Protein AF-A0A2E1VIR8-F1 (afdb_monomer)

Mean predicted aligned error: 11.69 Å

Sequence (172 aa):
MKKIILILIAVLALIGSAGGVYFYVSSNSVDPERSLGSSYWGDACGLSPTGFVVCTNEFGVRFDSCSTGLGRYRLKVSVTEPRYQPVSLEMWTESPTTYKRLESGEIYSEGADACYHEGYRFGSQDITINRGSSCGQMGGLKDKFTLMFYFSEGAGLPSPCRFSNEKPPEPD

Radius of gyration: 21.09 Å; Cα contacts (8 Å, |Δi|>4): 318; chains: 1; bounding box: 62×37×68 Å

Foldseek 3Di:
DDDDDDDDDPDPDDDDDDDDDPPPPQDLDDDPCQEFDQNVQDDQWDADPQAKIWGAAPQRDIDSWFDLPQWIKIWGADPVGSQDDDTKMWTFGVVVTDIDMQRHWHKDWDDGRHQIGIWTARPVFRKTKGAGAGVPDDDPPVCNGFFRIWIDTHPDHTGTTGDDNDHDDDDD

Solvent-accessible surface area (backbone atoms only — not comparable to full-atom values): 10264 Å² total; per-residue (Å²): 137,87,86,80,83,85,77,87,77,87,77,82,81,79,88,77,82,89,77,86,81,80,78,78,78,79,67,72,53,68,49,61,51,16,33,74,52,94,52,28,52,42,94,53,30,44,68,44,98,86,10,35,44,34,35,41,29,98,82,70,51,77,35,59,50,26,34,60,86,71,32,39,40,31,48,32,36,23,74,90,44,63,84,40,80,56,24,33,41,40,40,34,36,73,82,73,72,45,77,49,74,44,81,59,43,44,80,47,73,47,74,59,43,88,31,32,24,31,34,39,33,27,74,95,67,42,30,38,37,30,62,42,56,59,83,85,53,77,74,53,84,68,44,80,76,29,45,68,33,32,41,24,56,61,94,49,76,70,38,66,18,30,45,78,80,71,78,75,81,78,85,130

Secondary structure (DSSP, 8-state):
-----------------SS---------PPPTTTSSSTTTT-TTEEE-TTSBEEEE-TT--EES-EE-SSEEEEEE--SS-TTSS--EEEEEEETTEEEEEE---EEEEE--GGG-EEEEEEGGGTEEEESSPPTT----TTHHHHEEEEEEETTPPPEEEE---PPPPPP-

pLDDT: mean 77.03, std 19.23, range [31.09, 96.69]

Structure (mmCIF, N/CA/C/O backbone):
data_AF-A0A2E1VIR8-F1
#
_entry.id   AF-A0A2E1VIR8-F1
#
loop_
_atom_site.group_PDB
_atom_site.id
_atom_site.type_symbol
_atom_site.label_atom_id
_atom_site.label_alt_id
_atom_site.label_comp_id
_atom_site.label_asym_id
_atom_site.label_entity_id
_atom_site.label_seq_id
_atom_site.pdbx_PDB_ins_code
_atom_site.Cartn_x
_atom_site.Cartn_y
_atom_site.Cartn_z
_atom_site.occupancy
_atom_site.B_iso_or_equiv
_atom_site.auth_seq_id
_atom_site.auth_comp_id
_atom_site.auth_asym_id
_atom_site.auth_atom_id
_atom_site.pdbx_PDB_model_num
ATOM 1 N N . MET A 1 1 ? 28.494 -16.086 -42.672 1.00 36.66 1 MET A N 1
ATOM 2 C CA . MET A 1 1 ? 29.799 -15.725 -42.071 1.00 36.66 1 MET A CA 1
ATOM 3 C C . MET A 1 1 ? 29.536 -14.933 -40.794 1.00 36.66 1 MET A C 1
ATOM 5 O O . MET A 1 1 ? 28.979 -13.847 -40.872 1.00 36.66 1 MET A O 1
ATOM 9 N N . LYS A 1 2 ? 29.804 -15.541 -39.629 1.00 31.09 2 LYS A N 1
ATOM 10 C CA . LYS A 1 2 ? 29.540 -15.008 -38.278 1.00 31.09 2 LYS A CA 1
ATOM 11 C C . LYS A 1 2 ? 30.598 -13.956 -37.908 1.00 31.09 2 LYS A C 1
ATOM 13 O O . LYS A 1 2 ? 31.782 -14.240 -38.053 1.00 31.09 2 LYS A O 1
ATOM 18 N N . LYS A 1 3 ? 30.191 -12.783 -37.409 1.00 32.78 3 LYS A N 1
ATOM 19 C CA . LYS A 1 3 ? 31.096 -11.809 -36.775 1.00 32.78 3 LYS A CA 1
ATOM 20 C C . LYS A 1 3 ? 31.082 -12.055 -35.265 1.00 32.78 3 LYS A C 1
ATOM 22 O O . LYS A 1 3 ? 30.067 -11.828 -34.618 1.00 32.78 3 LYS A O 1
ATOM 27 N N . ILE A 1 4 ? 32.184 -12.581 -34.740 1.00 39.53 4 ILE A N 1
ATOM 28 C CA . ILE A 1 4 ? 32.419 -12.770 -33.306 1.00 39.53 4 ILE A CA 1
ATOM 29 C C . ILE A 1 4 ? 33.047 -11.473 -32.792 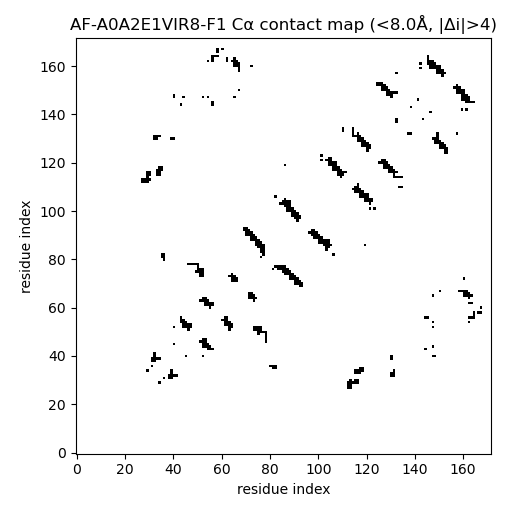1.00 39.53 4 ILE A C 1
ATOM 31 O O . ILE A 1 4 ? 34.120 -11.089 -33.252 1.00 39.53 4 ILE A O 1
ATOM 35 N N . ILE A 1 5 ? 32.358 -10.778 -31.887 1.00 45.41 5 ILE A N 1
ATOM 36 C CA . ILE A 1 5 ? 32.889 -9.605 -31.186 1.00 45.41 5 ILE A CA 1
ATOM 37 C C . ILE A 1 5 ? 33.683 -10.121 -29.980 1.00 45.41 5 ILE A C 1
ATOM 39 O O . ILE A 1 5 ? 33.123 -10.734 -29.075 1.00 45.41 5 ILE A O 1
ATOM 43 N N . LEU A 1 6 ? 34.998 -9.907 -30.013 1.00 39.66 6 LEU A N 1
ATOM 44 C CA . LEU A 1 6 ? 35.932 -10.159 -28.916 1.00 39.66 6 LEU A CA 1
ATOM 45 C C . LEU A 1 6 ? 35.784 -9.046 -27.870 1.00 39.66 6 LEU A C 1
ATOM 47 O O . LEU A 1 6 ? 36.180 -7.911 -28.125 1.00 39.66 6 LEU A O 1
ATOM 51 N N . ILE A 1 7 ? 35.235 -9.366 -26.698 1.00 42.94 7 ILE A N 1
ATOM 52 C CA . ILE A 1 7 ? 35.314 -8.498 -25.518 1.00 42.94 7 ILE A CA 1
ATOM 53 C C . ILE A 1 7 ? 36.531 -8.953 -24.709 1.00 42.94 7 ILE A C 1
ATOM 55 O O . ILE A 1 7 ? 36.567 -10.075 -24.203 1.00 42.94 7 ILE A O 1
ATOM 59 N N . LEU A 1 8 ? 37.548 -8.090 -24.643 1.00 36.59 8 LEU A N 1
ATOM 60 C CA . LEU A 1 8 ? 38.737 -8.266 -23.812 1.00 36.59 8 LEU A CA 1
ATOM 61 C C . LEU A 1 8 ? 38.324 -8.335 -22.334 1.00 36.59 8 LEU A C 1
ATOM 63 O O . LEU A 1 8 ? 37.884 -7.340 -21.763 1.00 36.59 8 LEU A O 1
ATOM 67 N N . ILE A 1 9 ? 38.511 -9.495 -21.709 1.00 44.97 9 ILE A N 1
ATOM 68 C CA . ILE A 1 9 ? 38.466 -9.646 -20.254 1.00 44.97 9 ILE A CA 1
ATOM 69 C C . ILE A 1 9 ? 39.908 -9.508 -19.762 1.00 44.97 9 ILE A C 1
ATOM 71 O O . ILE A 1 9 ? 40.736 -10.391 -19.986 1.00 44.97 9 ILE A O 1
ATOM 75 N N . ALA A 1 10 ? 40.225 -8.379 -19.130 1.00 38.84 10 ALA A N 1
ATOM 76 C CA . ALA A 1 10 ? 41.507 -8.178 -18.469 1.00 38.84 10 ALA A CA 1
ATOM 77 C C . ALA A 1 10 ? 41.549 -9.022 -17.184 1.00 38.84 10 ALA A C 1
ATOM 79 O O . ALA A 1 10 ? 41.036 -8.626 -16.141 1.00 38.84 10 ALA A O 1
ATOM 80 N N . VAL A 1 11 ? 42.137 -10.216 -17.277 1.00 39.00 11 VAL A N 1
ATOM 81 C CA . VAL A 1 11 ? 42.423 -11.086 -16.132 1.00 39.00 11 VAL A CA 1
ATOM 82 C C . VAL A 1 11 ? 43.719 -10.608 -15.480 1.00 39.00 11 VAL A C 1
ATOM 84 O O . VAL A 1 11 ? 44.814 -10.938 -15.930 1.00 39.00 11 VAL A O 1
ATOM 87 N N . LEU A 1 12 ? 43.603 -9.832 -14.404 1.00 35.38 12 LEU A N 1
ATOM 88 C CA . LEU A 1 12 ? 44.699 -9.614 -13.460 1.00 35.38 12 LEU A CA 1
ATOM 89 C C . LEU A 1 12 ? 44.692 -10.770 -12.452 1.00 35.38 12 LEU A C 1
ATOM 91 O O . LEU A 1 12 ? 44.096 -10.692 -11.382 1.00 35.38 12 LEU A O 1
ATOM 95 N N . ALA A 1 13 ? 45.335 -11.875 -12.831 1.00 40.12 13 ALA A N 1
ATOM 96 C CA . ALA A 1 13 ? 45.679 -12.951 -11.912 1.00 40.12 13 ALA A CA 1
ATOM 97 C C . ALA A 1 13 ? 46.974 -12.570 -11.181 1.00 40.12 13 ALA A C 1
ATOM 99 O O . ALA A 1 13 ? 48.073 -12.824 -11.672 1.00 40.12 13 ALA A O 1
ATOM 100 N N . LEU A 1 14 ? 46.846 -11.948 -10.009 1.00 36.06 14 LEU A N 1
ATOM 101 C CA . LEU A 1 14 ? 47.938 -11.904 -9.040 1.00 36.06 14 LEU A CA 1
ATOM 102 C C . LEU A 1 14 ? 47.811 -13.121 -8.126 1.00 36.06 14 LEU A C 1
ATOM 104 O O . LEU A 1 14 ? 46.889 -13.260 -7.328 1.00 36.06 14 LEU A O 1
ATOM 108 N N . ILE A 1 15 ? 48.745 -14.037 -8.345 1.00 46.34 15 ILE A N 1
ATOM 109 C CA . ILE A 1 15 ? 48.945 -15.294 -7.638 1.00 46.34 15 ILE A CA 1
ATOM 110 C C . ILE A 1 15 ? 49.513 -14.954 -6.256 1.00 46.34 15 ILE A C 1
ATOM 112 O O . ILE A 1 15 ? 50.604 -14.394 -6.170 1.00 46.34 15 ILE A O 1
ATOM 116 N N . GLY A 1 16 ? 48.801 -15.298 -5.181 1.00 33.53 16 GLY A N 1
ATOM 117 C CA . GLY A 1 16 ? 49.346 -15.174 -3.828 1.00 33.53 16 GLY A CA 1
ATOM 118 C C . GLY A 1 16 ? 48.318 -15.297 -2.706 1.00 33.53 16 GLY A C 1
ATOM 119 O O . GLY A 1 16 ? 47.660 -14.326 -2.368 1.00 33.53 16 GLY A O 1
ATOM 120 N N . SER A 1 17 ? 48.270 -16.488 -2.101 1.00 34.19 17 SER A N 1
ATOM 121 C CA . SER A 1 17 ? 47.859 -16.790 -0.715 1.00 34.19 17 SER A CA 1
ATOM 122 C C . SER A 1 17 ? 46.447 -16.418 -0.218 1.00 34.19 17 SER A C 1
ATOM 124 O O . SER A 1 17 ? 46.120 -15.258 -0.036 1.00 34.19 17 SER A O 1
ATOM 126 N N . ALA A 1 18 ? 45.702 -17.471 0.149 1.00 45.22 18 ALA A N 1
ATOM 127 C CA . ALA A 1 18 ? 44.737 -17.566 1.253 1.00 45.22 18 ALA A CA 1
ATOM 128 C C . ALA A 1 18 ? 43.664 -16.463 1.408 1.00 45.22 18 ALA A C 1
ATOM 130 O O . ALA A 1 18 ? 43.919 -15.380 1.917 1.00 45.22 18 ALA A O 1
ATOM 131 N N . GLY A 1 19 ? 42.412 -16.833 1.123 1.00 35.22 19 GLY A N 1
ATOM 132 C CA . GLY A 1 19 ? 41.223 -16.054 1.479 1.00 35.22 19 GLY A CA 1
ATOM 133 C C . GLY A 1 19 ? 40.350 -15.793 0.260 1.00 35.22 19 GLY A C 1
ATOM 134 O O . GLY A 1 19 ? 40.779 -15.147 -0.688 1.00 35.22 19 GLY A O 1
ATOM 135 N N . GLY A 1 20 ? 39.139 -16.352 0.262 1.00 35.78 20 GLY A N 1
ATOM 136 C CA . GLY A 1 20 ? 38.195 -16.255 -0.848 1.00 35.78 20 GLY A CA 1
ATOM 137 C C . GLY A 1 20 ? 37.966 -14.811 -1.290 1.00 35.78 20 GLY A C 1
ATOM 138 O O . GLY A 1 20 ? 37.614 -13.948 -0.488 1.00 35.78 20 GLY A O 1
ATOM 139 N N . VAL A 1 21 ? 38.148 -14.562 -2.584 1.00 35.44 21 VAL A N 1
ATOM 140 C CA . VAL A 1 21 ? 37.771 -13.293 -3.199 1.00 35.44 21 VAL A CA 1
ATOM 141 C C . VAL A 1 21 ? 36.256 -13.317 -3.387 1.00 35.44 21 VAL A C 1
ATOM 143 O O . VAL A 1 21 ? 35.741 -13.948 -4.309 1.00 35.44 21 VAL A O 1
ATOM 146 N N . TYR A 1 22 ? 35.529 -12.660 -2.485 1.00 38.34 22 TYR A N 1
ATOM 147 C CA . TYR A 1 22 ? 34.111 -12.377 -2.678 1.00 38.34 22 TYR A CA 1
ATOM 148 C C . TYR A 1 22 ? 33.985 -11.240 -3.690 1.00 38.34 22 TYR A C 1
ATOM 150 O O . TYR A 1 22 ? 34.030 -10.062 -3.341 1.00 38.34 22 TYR A O 1
ATOM 158 N N . PHE A 1 23 ? 33.842 -11.590 -4.965 1.00 34.84 23 PHE A N 1
ATOM 159 C CA . PHE A 1 23 ? 33.392 -10.638 -5.970 1.00 34.84 23 PHE A CA 1
ATOM 160 C C . PHE A 1 23 ? 31.905 -10.357 -5.734 1.00 34.84 23 PHE A C 1
ATOM 162 O O . PHE A 1 23 ? 31.042 -11.093 -6.208 1.00 34.84 23 PHE A O 1
ATOM 169 N N . TYR A 1 24 ? 31.593 -9.286 -5.004 1.00 38.38 24 TYR A N 1
ATOM 170 C CA . TYR A 1 24 ? 30.273 -8.667 -5.092 1.00 38.38 24 TYR A CA 1
ATOM 171 C C . TYR A 1 24 ? 30.198 -7.931 -6.428 1.00 38.38 24 TYR A C 1
ATOM 173 O O . TYR A 1 24 ? 30.555 -6.760 -6.543 1.00 3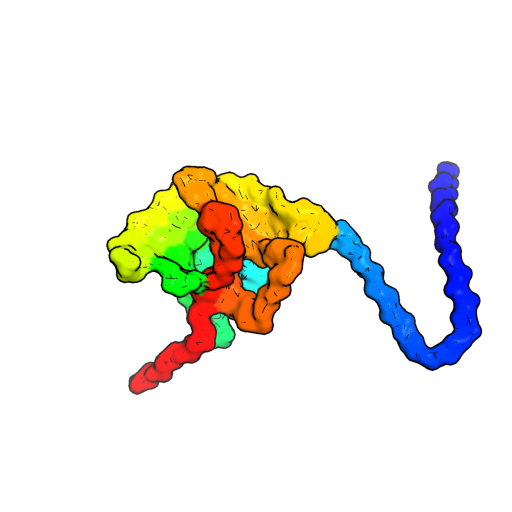8.38 24 TYR A O 1
ATOM 181 N N . VAL A 1 25 ? 29.755 -8.635 -7.468 1.00 41.81 25 VAL A N 1
ATOM 182 C CA . VAL A 1 25 ? 29.267 -7.979 -8.679 1.00 41.81 25 VAL A CA 1
ATOM 183 C C . VAL A 1 25 ? 27.914 -7.379 -8.304 1.00 41.81 25 VAL A C 1
ATOM 185 O O . VAL A 1 25 ? 26.890 -8.053 -8.371 1.00 41.81 25 VAL A O 1
ATOM 188 N N . SER A 1 26 ? 27.916 -6.130 -7.832 1.00 45.00 26 SER A N 1
ATOM 189 C CA . SER A 1 26 ? 26.690 -5.340 -7.720 1.00 45.00 26 SER A CA 1
ATOM 190 C C . SER A 1 26 ? 26.182 -5.106 -9.137 1.00 45.00 26 SER A C 1
ATOM 192 O O . SER A 1 26 ? 26.613 -4.186 -9.827 1.00 45.00 26 SER A O 1
ATOM 194 N N . SER A 1 27 ? 25.325 -6.005 -9.610 1.00 47.41 27 SER A N 1
ATOM 195 C CA . SER A 1 27 ? 24.513 -5.766 -10.792 1.00 47.41 27 SER A CA 1
ATOM 196 C C . SER A 1 27 ? 23.689 -4.509 -10.517 1.00 47.41 27 SER A C 1
ATOM 198 O O . SER A 1 27 ? 22.857 -4.522 -9.615 1.00 47.41 27 SER A O 1
ATOM 200 N N . ASN A 1 28 ? 23.904 -3.430 -11.279 1.00 57.16 28 ASN A N 1
ATOM 201 C CA . ASN A 1 28 ? 23.078 -2.209 -11.257 1.00 57.16 28 ASN A CA 1
ATOM 202 C C . ASN A 1 28 ? 21.657 -2.461 -11.811 1.00 57.16 28 ASN A C 1
ATOM 204 O O . ASN A 1 28 ? 21.049 -1.603 -12.446 1.00 57.16 28 ASN A O 1
ATOM 208 N N . SER A 1 29 ? 21.133 -3.671 -11.641 1.00 63.16 29 SER A N 1
ATOM 209 C CA . SER A 1 29 ? 19.778 -4.031 -12.015 1.00 63.16 29 SER A CA 1
ATOM 210 C C . SER A 1 29 ? 18.808 -3.503 -10.972 1.00 63.16 29 SER A C 1
ATOM 212 O O . SER A 1 29 ? 19.043 -3.642 -9.772 1.00 63.16 29 SER A O 1
ATOM 214 N N . VAL A 1 30 ? 17.695 -2.957 -11.451 1.00 70.06 30 VAL A N 1
ATOM 215 C CA . VAL A 1 30 ? 16.547 -2.619 -10.617 1.00 70.06 30 VAL A CA 1
ATOM 216 C C . VAL A 1 30 ? 16.099 -3.854 -9.833 1.00 70.06 30 VAL A C 1
ATOM 218 O O . VAL A 1 30 ? 15.915 -4.929 -10.405 1.00 70.06 30 VAL A O 1
ATOM 221 N N . ASP A 1 31 ? 15.927 -3.683 -8.526 1.00 73.44 31 ASP A N 1
ATOM 222 C CA . ASP A 1 31 ? 15.413 -4.713 -7.630 1.00 73.44 31 ASP A CA 1
ATOM 223 C C . ASP A 1 31 ? 13.926 -4.995 -7.956 1.00 73.44 31 ASP A C 1
ATOM 225 O O . ASP A 1 31 ? 13.094 -4.080 -7.867 1.00 73.44 31 ASP A O 1
ATOM 229 N N . PRO A 1 32 ? 13.561 -6.230 -8.356 1.00 73.06 32 PRO A N 1
ATOM 230 C CA . PRO A 1 32 ? 12.184 -6.574 -8.704 1.00 73.06 32 PRO A CA 1
ATOM 231 C C . PRO A 1 32 ? 11.221 -6.495 -7.512 1.00 73.06 32 PRO A C 1
ATOM 233 O O . PRO A 1 32 ? 10.014 -6.384 -7.723 1.00 73.06 32 PRO A O 1
ATOM 236 N N . GLU A 1 33 ? 11.707 -6.513 -6.270 1.00 77.50 33 GLU A N 1
ATOM 237 C CA . GLU A 1 33 ? 10.875 -6.299 -5.076 1.00 77.50 33 GLU A CA 1
ATOM 238 C C . GLU A 1 33 ? 10.486 -4.822 -4.901 1.00 77.50 33 GLU A C 1
ATOM 240 O O . GLU A 1 33 ? 9.543 -4.497 -4.183 1.00 77.50 33 GLU A O 1
ATOM 245 N N . ARG A 1 34 ? 11.178 -3.906 -5.590 1.00 78.44 34 ARG A N 1
ATOM 246 C CA . ARG A 1 34 ? 10.948 -2.453 -5.506 1.00 78.44 34 ARG A CA 1
ATOM 247 C C . ARG A 1 34 ? 10.150 -1.888 -6.669 1.00 78.44 34 ARG A C 1
ATOM 249 O O . ARG A 1 34 ? 9.768 -0.720 -6.627 1.00 78.44 34 ARG A O 1
ATOM 256 N N . SER A 1 35 ? 9.899 -2.695 -7.693 1.00 83.44 35 SER A N 1
ATOM 257 C CA . SER A 1 35 ? 9.124 -2.312 -8.874 1.00 83.44 35 SER A CA 1
ATOM 258 C C . SER A 1 35 ? 7.726 -2.908 -8.816 1.00 83.44 35 SER A C 1
ATOM 260 O O . SER A 1 35 ? 7.556 -4.053 -8.402 1.00 83.44 35 SER A O 1
ATOM 262 N N . LEU A 1 36 ? 6.719 -2.164 -9.271 1.00 84.31 36 LEU A N 1
ATOM 263 C CA . LEU A 1 36 ? 5.334 -2.628 -9.294 1.00 84.31 36 LEU A CA 1
ATOM 264 C C . LEU A 1 36 ? 5.207 -3.831 -10.239 1.00 84.31 36 LEU A C 1
ATOM 266 O O . LEU A 1 36 ? 5.348 -3.714 -11.461 1.00 84.31 36 LEU A O 1
ATOM 270 N N . GLY A 1 37 ? 4.953 -4.993 -9.645 1.00 77.75 37 GLY A N 1
ATOM 271 C CA . GLY A 1 37 ? 4.910 -6.304 -10.284 1.00 77.75 37 GLY A CA 1
ATOM 272 C C . GLY A 1 37 ? 4.423 -7.370 -9.301 1.00 77.75 37 GLY A C 1
ATOM 273 O O . GLY A 1 37 ? 4.020 -7.054 -8.182 1.00 77.75 37 GLY A O 1
ATOM 274 N N . SER A 1 38 ? 4.453 -8.640 -9.705 1.00 75.00 38 SER A N 1
ATOM 275 C CA . SER A 1 38 ? 3.965 -9.755 -8.877 1.00 75.00 38 SER A CA 1
ATOM 276 C C . SER A 1 38 ? 4.715 -9.904 -7.549 1.00 75.00 38 SER A C 1
ATOM 278 O O . SER A 1 38 ? 4.100 -10.245 -6.545 1.00 75.00 38 SER A O 1
ATOM 280 N N . SER A 1 39 ? 6.017 -9.612 -7.530 1.00 80.50 39 SER A N 1
ATOM 281 C CA . SER A 1 39 ? 6.893 -9.692 -6.354 1.00 80.50 39 SER A CA 1
ATOM 282 C C . SER A 1 39 ? 6.839 -8.467 -5.441 1.00 80.50 39 SER A C 1
ATOM 284 O O . SER A 1 39 ? 7.400 -8.506 -4.351 1.00 80.50 39 SER A O 1
ATOM 286 N N . TYR A 1 40 ? 6.178 -7.381 -5.855 1.00 85.38 40 TYR A N 1
ATOM 287 C CA . TYR A 1 40 ? 6.266 -6.085 -5.173 1.00 85.38 40 TYR A CA 1
ATOM 288 C C . TYR A 1 40 ? 5.826 -6.126 -3.708 1.00 85.38 40 TYR A C 1
ATOM 290 O O . TYR A 1 40 ? 6.359 -5.405 -2.874 1.00 85.38 40 TYR A O 1
ATOM 298 N N . TRP A 1 41 ? 4.830 -6.952 -3.388 1.00 86.06 41 TRP A N 1
ATOM 299 C CA . TRP A 1 41 ? 4.238 -6.993 -2.051 1.00 86.06 41 TRP A CA 1
ATOM 300 C C . TRP A 1 41 ? 5.051 -7.834 -1.053 1.00 86.06 41 TRP A C 1
ATOM 302 O O . TRP A 1 41 ? 4.877 -7.653 0.155 1.00 86.06 41 TRP A O 1
ATOM 312 N N . GLY A 1 42 ? 5.977 -8.667 -1.540 1.00 82.00 42 GLY A N 1
ATOM 313 C CA . GLY A 1 42 ? 6.739 -9.639 -0.753 1.00 82.00 42 GLY A CA 1
ATOM 314 C C . GLY A 1 42 ? 5.949 -10.913 -0.427 1.00 82.00 42 GLY A C 1
ATOM 315 O O . GLY A 1 42 ? 4.746 -10.985 -0.651 1.00 82.00 42 GLY A O 1
ATOM 316 N N . ASP A 1 43 ? 6.618 -11.919 0.138 1.00 82.38 43 ASP A N 1
ATOM 317 C CA . ASP A 1 43 ? 6.056 -13.272 0.311 1.00 82.38 43 ASP A CA 1
ATOM 318 C C . ASP A 1 43 ? 4.849 -13.347 1.258 1.00 82.38 43 ASP A C 1
ATOM 320 O O . ASP A 1 43 ? 3.960 -14.181 1.092 1.00 82.38 43 ASP A O 1
ATOM 324 N N . ALA A 1 44 ? 4.812 -12.475 2.268 1.00 87.25 44 ALA A N 1
ATOM 325 C CA . ALA A 1 44 ? 3.741 -12.452 3.261 1.00 87.25 44 ALA A CA 1
ATOM 326 C C . ALA A 1 44 ? 2.480 -11.730 2.765 1.00 87.25 44 ALA A C 1
ATOM 328 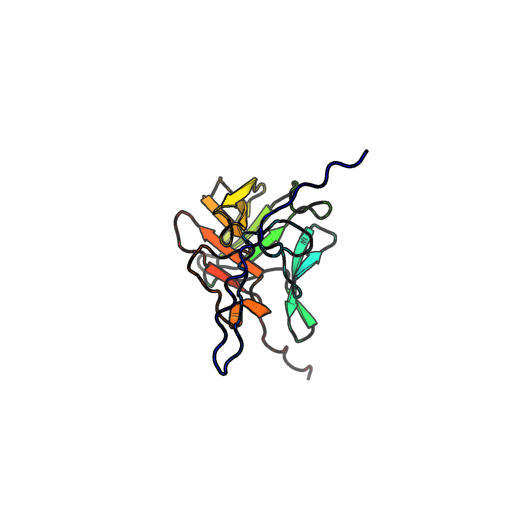O O . ALA A 1 44 ? 1.448 -11.791 3.436 1.00 87.25 44 ALA A O 1
ATOM 329 N N . CYS A 1 45 ? 2.550 -11.021 1.634 1.00 90.31 45 CYS A N 1
ATOM 330 C CA . CYS A 1 45 ? 1.489 -10.142 1.164 1.00 90.31 45 CYS A CA 1
ATOM 331 C C . CYS A 1 45 ? 1.130 -10.398 -0.302 1.00 90.31 45 CYS A C 1
ATOM 333 O O . CYS A 1 45 ? 1.934 -10.822 -1.120 1.00 90.31 45 CYS A O 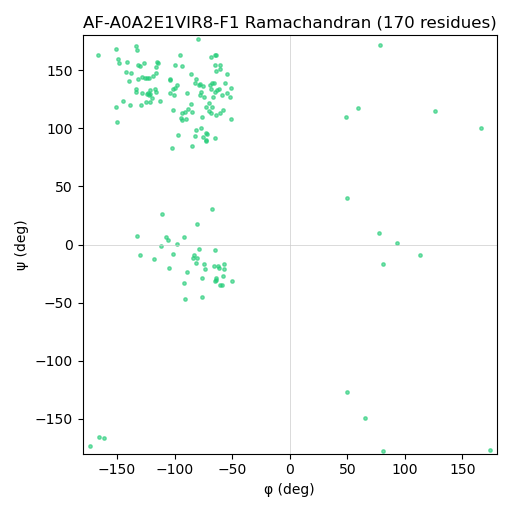1
ATOM 335 N N . GLY A 1 46 ? -0.105 -10.085 -0.664 1.00 90.62 46 GLY A N 1
ATOM 336 C CA . GLY A 1 46 ? -0.583 -10.186 -2.034 1.00 90.62 46 GLY A CA 1
ATOM 337 C C . GLY A 1 46 ? -1.837 -9.360 -2.253 1.00 90.62 46 GLY A C 1
ATOM 338 O O . GLY A 1 46 ? -2.213 -8.529 -1.424 1.00 90.62 46 GLY A O 1
ATOM 339 N N . LEU A 1 47 ? -2.503 -9.602 -3.379 1.00 91.00 47 LEU A N 1
ATOM 340 C CA . LEU A 1 47 ? -3.754 -8.936 -3.719 1.00 91.00 47 LEU A CA 1
ATOM 341 C C . LEU A 1 47 ? -4.935 -9.878 -3.513 1.00 91.00 47 LEU A C 1
ATOM 343 O O . LEU A 1 47 ? -4.961 -11.009 -3.996 1.00 91.00 47 LEU A O 1
ATOM 347 N N . SER A 1 48 ? -5.950 -9.390 -2.809 1.00 91.81 48 SER A N 1
ATOM 348 C CA . SER A 1 48 ? -7.268 -10.025 -2.800 1.00 91.81 48 SER A CA 1
ATOM 349 C C . SER A 1 48 ? -7.919 -9.975 -4.194 1.00 91.81 48 SER A C 1
ATOM 351 O O . SER A 1 48 ? -7.547 -9.125 -5.004 1.00 91.81 48 SER A O 1
ATOM 353 N N . PRO A 1 49 ? -8.958 -10.791 -4.472 1.00 90.06 49 PRO A N 1
ATOM 354 C CA . PRO A 1 49 ? -9.677 -10.751 -5.753 1.00 90.06 49 PRO A CA 1
ATOM 355 C C . PRO A 1 49 ? -10.270 -9.380 -6.109 1.00 90.06 49 PRO A C 1
ATOM 357 O O . PRO A 1 49 ? -10.553 -9.103 -7.269 1.00 90.06 49 PRO A O 1
ATOM 360 N N . THR A 1 50 ? -10.473 -8.519 -5.110 1.00 90.00 50 THR A N 1
ATOM 361 C CA . THR A 1 50 ? -10.993 -7.159 -5.277 1.00 90.00 50 THR A CA 1
ATOM 362 C C . THR A 1 50 ? -9.899 -6.091 -5.310 1.00 90.00 50 THR A C 1
ATOM 364 O O . THR A 1 50 ? -10.230 -4.918 -5.452 1.00 90.00 50 THR A O 1
ATOM 367 N N . GLY A 1 51 ? -8.619 -6.461 -5.197 1.00 90.38 51 GLY A N 1
ATOM 368 C CA . GLY A 1 51 ? -7.477 -5.550 -5.337 1.00 90.38 51 GLY A CA 1
ATOM 369 C C . GLY A 1 51 ? -6.949 -4.937 -4.047 1.00 90.38 51 GLY A C 1
ATOM 370 O O . GLY A 1 51 ? -6.001 -4.162 -4.095 1.00 90.38 51 GLY A O 1
ATOM 371 N N . PHE A 1 52 ? -7.509 -5.269 -2.882 1.00 93.69 52 PHE A N 1
ATOM 372 C CA . PHE A 1 52 ? -6.893 -4.865 -1.614 1.00 93.69 52 PHE A CA 1
ATOM 373 C C . PHE A 1 52 ? -5.590 -5.615 -1.376 1.00 93.69 52 PHE A C 1
ATOM 375 O O . PHE A 1 52 ? -5.559 -6.836 -1.568 1.00 93.69 52 PHE A O 1
ATOM 382 N N . VAL A 1 53 ? -4.574 -4.892 -0.907 1.00 93.44 53 VAL A N 1
ATOM 383 C CA . VAL A 1 53 ? -3.351 -5.483 -0.363 1.00 93.44 53 VAL A CA 1
ATOM 384 C C . VAL A 1 53 ? -3.705 -6.209 0.926 1.00 93.44 53 VAL A C 1
ATOM 386 O O . VAL A 1 53 ? -4.346 -5.653 1.818 1.00 93.44 53 VAL A O 1
ATOM 389 N N . VAL A 1 54 ? -3.324 -7.475 0.999 1.00 95.00 54 VAL A N 1
ATOM 390 C CA . VAL A 1 54 ? -3.612 -8.352 2.127 1.00 95.00 54 VAL A CA 1
ATOM 391 C C . VAL A 1 54 ? -2.340 -9.078 2.501 1.00 95.00 54 VAL A C 1
ATOM 393 O O . VAL A 1 54 ? -1.697 -9.658 1.632 1.00 95.00 54 VAL A O 1
ATOM 396 N N . CYS A 1 55 ? -2.018 -9.081 3.786 1.00 93.62 55 CYS A N 1
ATOM 397 C CA . CYS A 1 55 ? -0.890 -9.811 4.335 1.00 93.62 55 CYS A CA 1
ATOM 398 C C . CYS A 1 55 ? -1.358 -10.889 5.305 1.00 93.62 55 CYS A C 1
ATOM 400 O O . CYS A 1 55 ? -2.407 -10.756 5.939 1.00 93.62 55 CYS A O 1
ATOM 402 N N . THR A 1 56 ? -0.561 -11.937 5.442 1.00 92.75 56 THR A N 1
ATOM 403 C CA . THR A 1 56 ? -0.777 -13.003 6.411 1.00 92.75 56 THR A CA 1
ATOM 404 C C . THR A 1 56 ? 0.440 -13.098 7.317 1.00 92.75 56 THR A C 1
ATOM 406 O O . THR A 1 56 ? 1.570 -13.136 6.835 1.00 92.75 56 THR A O 1
ATOM 409 N N . ASN A 1 57 ? 0.219 -13.104 8.631 1.00 90.94 57 ASN A N 1
ATOM 410 C CA . ASN A 1 57 ? 1.308 -13.271 9.592 1.00 90.94 57 ASN A CA 1
ATOM 411 C C . ASN A 1 57 ? 1.727 -14.744 9.737 1.00 90.94 57 ASN A C 1
ATOM 413 O O . ASN A 1 57 ? 1.106 -15.644 9.168 1.00 90.94 57 ASN A O 1
ATOM 417 N N . GLU A 1 58 ? 2.761 -15.005 10.536 1.00 88.38 58 GLU A N 1
ATOM 418 C CA . GLU A 1 58 ? 3.286 -16.365 10.740 1.00 88.38 58 GLU A CA 1
ATOM 419 C C . GLU A 1 58 ? 2.271 -17.343 11.365 1.00 88.38 58 GLU A C 1
ATOM 421 O O . GLU A 1 58 ? 2.397 -18.555 11.209 1.00 88.38 58 GLU A O 1
ATOM 426 N N . PHE A 1 59 ? 1.229 -16.823 12.021 1.00 89.44 59 PHE A N 1
ATOM 427 C CA . PHE A 1 59 ? 0.148 -17.598 12.635 1.00 89.44 59 PHE A CA 1
ATOM 428 C C . PHE A 1 59 ? -1.047 -17.827 11.695 1.00 89.44 59 PHE A C 1
ATOM 430 O O . PHE A 1 59 ? -2.079 -18.338 12.127 1.00 89.44 59 PHE A O 1
ATOM 437 N N . GLY A 1 60 ? -0.946 -17.436 10.421 1.00 88.88 60 GLY A N 1
ATOM 438 C CA . GLY A 1 60 ? -2.029 -17.583 9.446 1.00 88.88 60 GLY A CA 1
ATOM 439 C C . GLY A 1 60 ? -3.140 -16.536 9.575 1.00 88.88 60 GLY A C 1
ATOM 440 O O . GLY A 1 60 ? -4.175 -16.655 8.916 1.00 88.88 60 GLY A O 1
ATOM 441 N N . VAL A 1 61 ? -2.950 -15.496 10.392 1.00 91.38 61 VAL A N 1
ATOM 442 C CA . VAL A 1 61 ? -3.928 -14.414 10.561 1.00 91.38 61 VAL A CA 1
ATOM 443 C C . VAL A 1 61 ? -3.836 -13.461 9.382 1.00 91.38 61 VAL A C 1
ATOM 445 O O . VAL A 1 61 ? -2.759 -12.971 9.046 1.00 91.38 61 VAL A O 1
ATOM 448 N N . ARG A 1 62 ? -4.988 -13.181 8.773 1.00 93.69 62 ARG A N 1
ATOM 449 C CA . ARG A 1 62 ? -5.123 -12.303 7.611 1.00 93.69 62 ARG A CA 1
ATOM 450 C C . ARG A 1 62 ? -5.350 -10.851 8.035 1.00 93.69 62 ARG A C 1
ATOM 452 O O . ARG A 1 62 ? -6.285 -10.566 8.778 1.00 93.69 62 ARG A O 1
ATOM 459 N N . PHE A 1 63 ? -4.581 -9.937 7.456 1.00 95.06 63 PHE A N 1
ATOM 460 C CA . PHE A 1 63 ? -4.686 -8.491 7.633 1.00 95.06 63 PHE A CA 1
ATOM 461 C C . PHE A 1 63 ? -4.901 -7.810 6.287 1.00 95.06 63 PHE A C 1
ATOM 463 O O . PHE A 1 63 ? -4.147 -8.029 5.344 1.00 95.06 63 PHE A O 1
ATOM 470 N N . ASP A 1 64 ? -5.917 -6.962 6.191 1.00 95.19 64 ASP A N 1
ATOM 471 C CA . ASP A 1 64 ? -6.208 -6.146 5.005 1.00 95.19 64 ASP A CA 1
ATOM 472 C C . ASP A 1 64 ? -5.885 -4.661 5.210 1.00 95.19 64 ASP A C 1
ATOM 474 O O . ASP A 1 64 ? -6.224 -3.821 4.380 1.00 95.19 64 ASP A O 1
ATOM 478 N N . SER A 1 65 ? -5.276 -4.338 6.346 1.00 95.25 65 SER 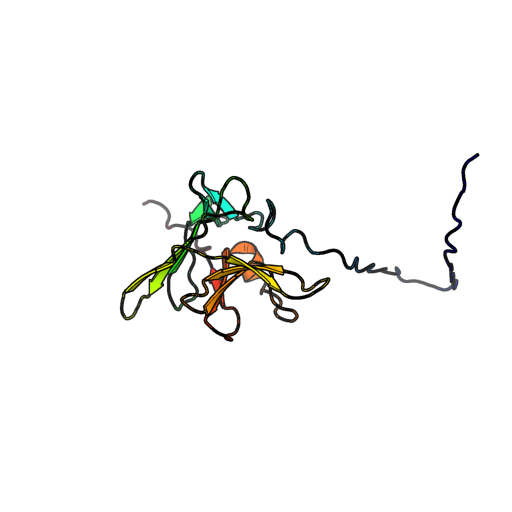A N 1
ATOM 479 C CA . SER A 1 65 ? -4.867 -2.999 6.732 1.00 95.25 65 SER A CA 1
ATOM 480 C C . SER A 1 65 ? -3.628 -3.064 7.619 1.00 95.25 65 SER A C 1
ATOM 482 O O . SER A 1 65 ? -3.310 -4.099 8.209 1.00 95.25 65 SER A O 1
ATOM 484 N N . CYS A 1 66 ? -2.920 -1.947 7.701 1.00 94.50 66 CYS A N 1
ATOM 485 C CA . CYS A 1 66 ? -1.723 -1.779 8.514 1.00 94.50 66 CYS A CA 1
ATOM 486 C C . CYS A 1 66 ? -1.806 -0.473 9.315 1.00 94.50 66 CYS A C 1
ATOM 488 O O . CYS A 1 66 ? -2.669 0.365 9.048 1.00 94.50 66 CYS A O 1
ATOM 490 N N . SER A 1 67 ? -0.928 -0.290 10.301 1.00 93.06 67 SER A N 1
ATOM 491 C CA . SER A 1 67 ? -0.857 0.919 11.130 1.00 93.06 67 SER A CA 1
ATOM 492 C C . SER A 1 67 ? 0.541 1.536 11.120 1.00 93.06 67 SER A C 1
ATOM 494 O O . SER A 1 67 ? 1.544 0.818 11.108 1.00 93.06 67 SER A O 1
ATOM 496 N N . THR A 1 68 ? 0.603 2.868 11.139 1.00 88.31 68 THR A N 1
ATOM 497 C CA . THR A 1 68 ? 1.840 3.661 11.304 1.00 88.31 68 THR A CA 1
ATOM 498 C C . THR A 1 68 ? 1.947 4.294 12.700 1.00 88.31 68 THR A C 1
ATOM 500 O O . THR A 1 68 ? 2.864 5.070 12.954 1.00 88.31 68 THR A O 1
ATOM 503 N N . GLY A 1 69 ? 1.002 4.009 13.606 1.00 83.25 69 GLY A N 1
ATOM 504 C CA . GLY A 1 69 ? 0.843 4.705 14.893 1.00 83.25 69 GLY A CA 1
ATOM 505 C C . GLY A 1 69 ? 0.103 6.047 14.799 1.00 83.25 69 GLY A C 1
ATOM 506 O O . GLY A 1 69 ? -0.398 6.531 15.807 1.00 83.25 69 GLY A O 1
ATOM 507 N N . LEU A 1 70 ? -0.020 6.627 13.599 1.00 82.50 70 LEU A N 1
ATOM 508 C CA . LEU A 1 70 ? -0.854 7.811 13.330 1.00 82.50 70 LEU A CA 1
ATOM 509 C C . LEU A 1 70 ? -2.293 7.433 12.954 1.00 82.50 70 LEU A C 1
ATOM 511 O O . LEU A 1 70 ? -3.232 8.218 13.102 1.00 82.50 70 LEU A O 1
ATOM 515 N N . GLY A 1 71 ? -2.464 6.216 12.452 1.00 91.06 71 GLY A N 1
ATOM 516 C CA . GLY A 1 71 ? -3.737 5.708 11.995 1.00 91.06 71 GLY A CA 1
ATOM 517 C C . GLY A 1 71 ? -3.595 4.347 11.339 1.00 91.06 71 GLY A C 1
ATOM 518 O O . GLY A 1 71 ? -2.509 3.764 11.270 1.00 91.06 71 GLY A O 1
ATOM 519 N N . ARG A 1 72 ? -4.723 3.860 10.838 1.00 95.00 72 ARG A N 1
ATOM 520 C CA . ARG A 1 72 ? -4.842 2.630 10.068 1.00 95.00 72 ARG A CA 1
ATOM 521 C C . ARG A 1 72 ? -5.011 2.965 8.593 1.00 95.00 72 ARG A C 1
ATOM 523 O O . ARG A 1 72 ? -5.745 3.888 8.248 1.00 95.00 72 ARG A O 1
ATOM 530 N N . TYR A 1 73 ? -4.385 2.176 7.733 1.00 95.50 73 TYR A N 1
ATOM 531 C CA . TYR A 1 73 ? -4.345 2.396 6.293 1.00 95.50 73 TYR A CA 1
ATOM 532 C C . TYR A 1 73 ? -4.686 1.113 5.554 1.00 95.50 73 TYR A C 1
ATOM 534 O O . TYR A 1 73 ? -4.277 0.022 5.958 1.00 95.50 73 TYR A O 1
ATOM 542 N N . ARG A 1 74 ? -5.420 1.248 4.453 1.00 96.69 74 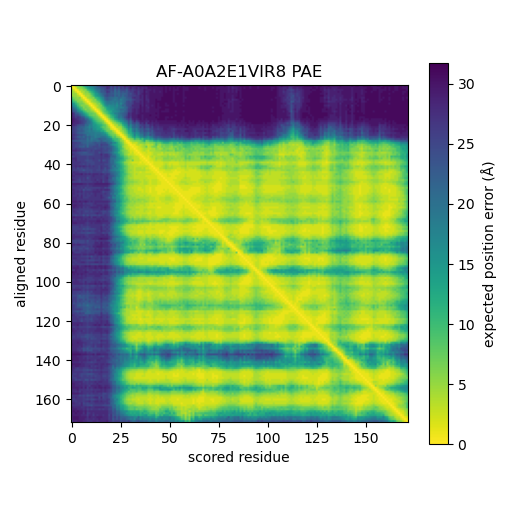ARG A N 1
ATOM 543 C CA . ARG A 1 74 ? -5.782 0.143 3.567 1.00 96.69 74 ARG A CA 1
ATOM 544 C C . ARG A 1 74 ? -5.657 0.576 2.119 1.00 96.69 74 ARG A C 1
ATOM 546 O O . ARG A 1 74 ? -6.323 1.512 1.681 1.00 96.69 74 ARG A O 1
ATOM 553 N N . LEU A 1 75 ? -4.801 -0.127 1.387 1.00 95.44 75 LEU A N 1
ATOM 554 C CA . LEU A 1 75 ? -4.504 0.163 -0.008 1.00 95.44 75 LEU A CA 1
ATOM 555 C C . LEU A 1 75 ? -5.254 -0.802 -0.925 1.00 95.44 75 LEU A C 1
ATOM 557 O O . LEU A 1 75 ? -5.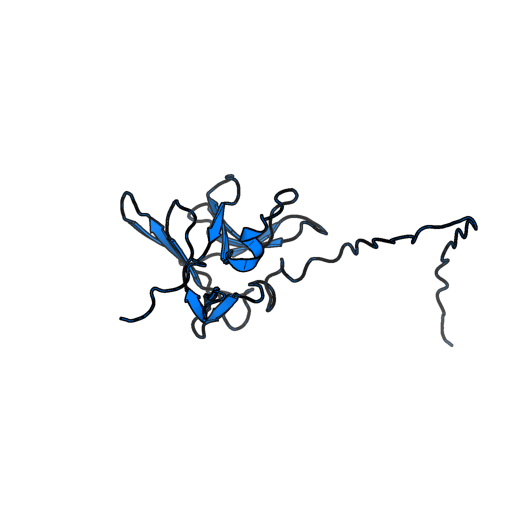240 -2.018 -0.720 1.00 95.44 75 LEU A O 1
ATOM 561 N N . LYS A 1 76 ? -5.874 -0.248 -1.962 1.00 94.44 76 LYS A N 1
ATOM 562 C CA . LYS A 1 76 ? -6.458 -0.988 -3.077 1.00 94.44 76 LYS A CA 1
ATOM 563 C C . LYS A 1 76 ? -5.739 -0.605 -4.360 1.00 94.44 76 LYS A C 1
ATOM 565 O O . LYS A 1 76 ? -5.556 0.580 -4.624 1.00 94.44 76 LYS A O 1
ATOM 570 N N . VAL A 1 77 ? -5.384 -1.605 -5.152 1.00 91.75 77 VAL A N 1
ATOM 571 C CA . VAL A 1 77 ? -4.720 -1.468 -6.451 1.00 91.75 77 VAL A CA 1
ATOM 572 C C . VAL A 1 77 ? -5.407 -2.360 -7.487 1.00 91.75 77 VAL A C 1
ATOM 574 O O . VAL A 1 77 ? -6.255 -3.191 -7.149 1.00 91.75 77 VAL A O 1
ATOM 577 N N . SER A 1 78 ? -5.045 -2.213 -8.758 1.00 85.81 78 SER A N 1
ATOM 578 C CA . SER A 1 78 ? -5.538 -3.094 -9.813 1.00 85.81 78 SER A CA 1
ATOM 579 C C . SER A 1 78 ? -4.985 -4.516 -9.670 1.00 85.81 78 SER A C 1
ATOM 581 O O . SER A 1 78 ? -3.790 -4.724 -9.464 1.00 85.81 78 SER A O 1
ATOM 583 N N . VAL A 1 79 ? -5.879 -5.501 -9.801 1.00 78.81 79 VAL A N 1
ATOM 584 C CA . VAL A 1 79 ? -5.559 -6.941 -9.772 1.00 78.81 79 VAL A CA 1
ATOM 585 C C . VAL A 1 79 ? -4.925 -7.445 -11.064 1.00 78.81 79 VAL A C 1
ATOM 587 O O . VAL A 1 79 ? -4.179 -8.417 -11.024 1.00 78.81 79 VAL A O 1
ATOM 590 N N . THR A 1 80 ? -5.239 -6.830 -12.207 1.00 73.00 80 THR A N 1
ATOM 591 C CA . THR A 1 80 ? -4.737 -7.284 -13.513 1.00 73.00 80 THR A CA 1
ATOM 592 C C . THR A 1 80 ? -3.282 -6.884 -13.694 1.00 73.00 80 THR A C 1
ATOM 594 O O . THR A 1 80 ? -2.458 -7.699 -14.087 1.00 73.00 80 THR A O 1
ATOM 597 N N . GLU A 1 81 ? -2.970 -5.637 -13.353 1.00 72.50 81 GLU A N 1
ATOM 598 C CA . GLU A 1 81 ? -1.617 -5.109 -13.364 1.00 72.50 81 GLU A CA 1
ATOM 599 C C . GLU A 1 81 ? -1.542 -4.011 -12.301 1.00 72.50 81 GLU A C 1
ATOM 601 O O . GLU A 1 81 ? -2.231 -3.001 -12.445 1.00 72.50 81 GLU A O 1
ATOM 606 N N . PRO A 1 82 ? -0.701 -4.148 -11.257 1.00 69.31 82 PRO A N 1
ATOM 607 C CA . PRO A 1 82 ? -0.544 -3.124 -10.219 1.00 69.31 82 PRO A CA 1
ATOM 608 C C . PRO A 1 82 ? -0.128 -1.755 -10.779 1.00 69.31 82 PRO A C 1
ATOM 610 O O . PRO A 1 82 ? -0.261 -0.739 -10.098 1.00 69.31 82 PRO A O 1
ATOM 613 N N . ARG A 1 83 ? 0.363 -1.735 -12.027 1.00 72.69 83 ARG A N 1
ATOM 614 C CA . ARG A 1 83 ? 0.707 -0.539 -12.796 1.00 72.69 83 ARG A CA 1
ATOM 615 C C . ARG A 1 83 ? -0.498 0.190 -13.419 1.00 72.69 83 ARG A C 1
ATOM 617 O O . ARG A 1 83 ? -0.325 1.241 -14.030 1.00 72.69 83 ARG A O 1
ATOM 624 N N . TYR A 1 84 ? -1.712 -0.332 -13.287 1.00 74.25 84 TYR A N 1
ATOM 625 C CA . TYR A 1 84 ? -2.920 0.292 -13.821 1.00 74.25 84 TYR A CA 1
ATOM 626 C C . TYR A 1 84 ? -3.884 0.714 -12.711 1.00 74.25 84 TYR A C 1
ATOM 628 O O . TYR A 1 84 ? -3.880 0.180 -11.604 1.00 74.25 84 TYR A O 1
ATOM 636 N N . GLN A 1 85 ? -4.745 1.681 -13.032 1.00 73.12 85 GLN A N 1
ATOM 637 C CA . GLN A 1 85 ? -5.908 2.016 -12.210 1.00 73.12 85 GLN A CA 1
ATOM 638 C C . GLN A 1 85 ? -6.841 0.795 -12.090 1.00 73.12 85 GLN A C 1
ATOM 640 O O . GLN A 1 85 ? -6.899 -0.018 -13.017 1.00 73.12 85 GLN A O 1
ATOM 645 N N . PRO A 1 86 ? -7.606 0.654 -10.993 1.00 80.00 86 PRO A N 1
ATOM 646 C CA . PRO A 1 86 ? -7.822 1.629 -9.919 1.00 80.00 86 PRO A CA 1
ATOM 647 C C . PRO A 1 86 ? -6.765 1.587 -8.807 1.00 80.00 86 PRO A C 1
ATOM 649 O O . PRO A 1 86 ? -6.307 0.513 -8.429 1.00 80.00 86 PRO A O 1
ATOM 652 N N . VAL A 1 87 ? -6.463 2.749 -8.222 1.00 91.31 87 VAL A N 1
ATOM 653 C CA . VAL A 1 87 ? -5.660 2.888 -6.998 1.00 91.31 87 VAL A CA 1
ATOM 654 C C . VAL A 1 87 ? -6.401 3.774 -6.001 1.00 91.31 87 VAL A C 1
ATOM 656 O O . VAL A 1 87 ? -6.660 4.940 -6.290 1.00 91.31 87 VAL A O 1
ATOM 659 N N . SER A 1 88 ? -6.708 3.245 -4.816 1.00 94.25 88 SER A N 1
ATOM 660 C CA . SER A 1 88 ? -7.359 4.008 -3.746 1.00 94.25 88 SER A CA 1
ATOM 661 C C . SER A 1 88 ? -6.759 3.714 -2.376 1.00 94.25 88 SER A C 1
ATOM 663 O O . SER A 1 88 ? -6.375 2.578 -2.094 1.00 94.25 88 SER A O 1
ATOM 665 N N . LEU A 1 89 ? -6.753 4.716 -1.501 1.00 96.06 89 LEU A N 1
ATOM 666 C CA . LEU A 1 89 ? -6.262 4.610 -0.128 1.00 96.06 89 LEU A CA 1
ATOM 667 C C . LEU A 1 89 ? -7.368 4.970 0.860 1.00 96.06 89 LEU A C 1
ATOM 669 O O . LEU A 1 89 ? -7.907 6.074 0.815 1.00 96.06 89 LEU A O 1
ATOM 673 N N . GLU A 1 90 ? -7.679 4.051 1.766 1.00 96.62 90 GLU A N 1
ATOM 674 C CA . GLU A 1 90 ? -8.559 4.284 2.911 1.00 96.62 90 GLU A CA 1
ATOM 675 C C . GLU A 1 90 ? -7.714 4.534 4.164 1.00 96.62 90 GLU A C 1
ATOM 677 O O . GLU A 1 90 ? -6.739 3.822 4.415 1.00 96.62 90 GLU A O 1
ATOM 682 N N . MET A 1 91 ? -8.086 5.552 4.939 1.00 95.44 91 MET A N 1
ATOM 683 C CA . MET A 1 91 ? -7.351 6.016 6.115 1.00 95.44 91 MET A CA 1
ATOM 684 C C . MET A 1 91 ? -8.309 6.224 7.284 1.00 95.44 91 MET A C 1
ATOM 686 O O . MET A 1 91 ? -9.360 6.853 7.125 1.00 95.44 91 MET A O 1
ATOM 690 N N . TRP A 1 92 ? -7.921 5.732 8.458 1.00 95.38 92 TRP A N 1
ATOM 691 C CA . TRP A 1 92 ? -8.610 5.971 9.724 1.00 95.38 92 TRP A CA 1
ATOM 692 C C . TRP A 1 92 ? -7.628 6.546 10.740 1.00 95.38 92 TRP A C 1
ATOM 694 O O . TRP A 1 92 ? -6.628 5.900 11.040 1.00 95.38 92 TRP A O 1
ATOM 704 N N . THR A 1 93 ? -7.909 7.723 11.290 1.00 88.94 93 THR A N 1
ATOM 705 C CA . THR A 1 93 ? -7.131 8.292 12.406 1.00 88.94 93 THR A CA 1
ATOM 706 C C . THR A 1 93 ? -7.775 7.920 13.735 1.00 88.94 93 THR A C 1
ATOM 708 O O . THR A 1 93 ? -8.983 7.697 13.792 1.00 88.94 93 THR A O 1
ATOM 711 N N . GLU A 1 94 ? -6.994 7.858 14.812 1.00 79.12 94 GLU A N 1
ATOM 712 C CA . GLU A 1 94 ? -7.521 7.487 16.133 1.00 79.12 94 GLU A CA 1
ATOM 713 C C . GLU A 1 94 ? -7.962 8.702 16.963 1.00 79.12 94 GLU A C 1
ATOM 715 O O . GLU A 1 94 ? -8.933 8.606 17.712 1.00 79.12 94 GLU A O 1
ATOM 720 N N . SER A 1 95 ? -7.310 9.865 16.830 1.00 77.25 95 SER A N 1
ATOM 721 C CA . SER A 1 95 ? -7.613 11.060 17.639 1.00 77.25 95 SER A CA 1
ATOM 722 C C . SER A 1 95 ? -7.320 12.385 16.906 1.00 77.25 95 SER A C 1
ATOM 724 O O . SER A 1 95 ? -6.154 12.761 16.797 1.00 77.25 95 SER A O 1
ATOM 726 N N . PRO A 1 96 ? -8.348 13.126 16.434 1.00 80.19 96 PRO A N 1
ATOM 727 C CA . PRO A 1 96 ? -9.763 12.743 16.410 1.00 80.19 96 PRO A CA 1
ATOM 728 C C . PRO A 1 96 ? -9.996 11.549 15.479 1.00 80.19 96 PRO A C 1
ATOM 730 O O . PRO A 1 96 ? -9.243 11.337 14.528 1.00 80.19 96 PRO A O 1
ATOM 733 N N . THR A 1 97 ? -11.048 10.770 15.733 1.00 86.19 97 THR A N 1
ATOM 734 C CA . THR A 1 97 ? -11.416 9.673 14.838 1.00 86.19 97 THR A CA 1
ATOM 735 C C . THR A 1 97 ? -11.970 10.232 13.535 1.00 86.19 97 THR A C 1
ATOM 737 O O . THR A 1 97 ? -13.018 10.875 13.524 1.00 86.19 97 THR A O 1
ATOM 740 N N . THR A 1 98 ? -11.273 9.994 12.428 1.00 91.69 98 THR A N 1
ATOM 741 C CA . THR A 1 98 ? -11.721 10.405 11.094 1.00 91.69 98 THR A CA 1
ATOM 742 C C . THR A 1 98 ? -11.599 9.248 10.120 1.00 91.69 98 THR A C 1
ATOM 744 O O . THR A 1 98 ? -10.796 8.339 10.319 1.00 91.69 98 THR A O 1
ATOM 747 N N . TYR A 1 99 ? -12.416 9.283 9.071 1.00 94.31 99 TYR A N 1
ATOM 748 C CA . TYR A 1 99 ? -12.297 8.398 7.922 1.00 94.31 99 TYR A CA 1
ATOM 749 C C . TYR A 1 99 ? -12.117 9.242 6.671 1.00 94.31 99 TYR A C 1
ATOM 751 O O . TYR A 1 99 ? -12.868 10.194 6.438 1.00 94.31 99 TYR A O 1
ATOM 759 N N . LYS A 1 100 ? -11.138 8.870 5.853 1.00 93.94 100 LYS A N 1
ATOM 760 C CA . LYS A 1 100 ? -10.885 9.505 4.567 1.00 93.94 100 LYS A CA 1
ATOM 761 C C . LYS A 1 100 ? -10.533 8.456 3.531 1.00 93.94 100 LYS A C 1
ATOM 763 O O . LYS A 1 100 ? -9.784 7.522 3.809 1.00 93.94 100 LYS A O 1
ATOM 768 N N . ARG A 1 101 ? -11.043 8.653 2.319 1.00 95.19 101 ARG A N 1
ATOM 769 C CA . ARG A 1 101 ? -10.710 7.832 1.163 1.00 95.19 101 ARG A CA 1
ATOM 770 C C . ARG A 1 101 ? -10.190 8.701 0.030 1.00 95.19 101 ARG A C 1
ATOM 772 O O . ARG A 1 101 ? -10.805 9.705 -0.321 1.00 95.19 101 ARG A O 1
ATOM 779 N N . LEU A 1 102 ? -9.048 8.312 -0.518 1.00 94.56 102 LEU A N 1
ATOM 780 C CA . LEU A 1 102 ? -8.455 8.907 -1.709 1.00 94.56 102 LEU A CA 1
ATOM 781 C C . LEU A 1 102 ? -8.763 7.977 -2.876 1.00 94.56 102 LEU A C 1
ATOM 783 O O . LEU A 1 102 ? -8.330 6.829 -2.866 1.00 94.56 102 LEU A O 1
ATOM 787 N N . GLU A 1 103 ? -9.545 8.449 -3.844 1.00 92.50 103 GLU A N 1
ATOM 788 C CA . GLU A 1 103 ? -10.094 7.605 -4.920 1.00 92.50 103 GLU A CA 1
ATOM 789 C C . GLU A 1 103 ? -9.139 7.395 -6.101 1.00 92.50 103 GLU A C 1
ATOM 791 O O . GLU A 1 103 ? -9.400 6.556 -6.959 1.00 92.50 103 GLU A O 1
ATOM 796 N N . SER A 1 104 ? -8.049 8.161 -6.159 1.00 90.31 104 SER A N 1
ATOM 797 C CA . SER A 1 104 ? -7.082 8.095 -7.250 1.00 90.31 104 SER A CA 1
ATOM 798 C C . SER A 1 104 ? -5.667 8.329 -6.737 1.00 90.31 104 SER A C 1
ATOM 800 O O . SER A 1 104 ? -5.377 9.377 -6.150 1.00 90.31 104 SER A O 1
ATOM 802 N N . GLY A 1 105 ? -4.787 7.370 -7.001 1.00 90.81 105 GLY A N 1
ATOM 803 C CA . GLY A 1 105 ? -3.340 7.519 -6.884 1.00 90.81 105 GLY A CA 1
ATOM 804 C C . GLY A 1 105 ? -2.675 7.311 -8.239 1.00 90.81 105 GLY A C 1
ATOM 805 O O . GLY A 1 105 ? -3.135 6.497 -9.033 1.00 90.81 105 GLY A O 1
ATOM 806 N N . GLU A 1 106 ? -1.607 8.039 -8.516 1.00 90.62 106 GLU A N 1
ATOM 807 C CA . GLU A 1 106 ? -0.782 7.871 -9.712 1.00 90.62 106 GLU A CA 1
ATOM 808 C C . GLU A 1 106 ? 0.459 7.059 -9.375 1.00 90.62 106 GLU A C 1
ATOM 810 O O . GLU A 1 106 ? 0.918 7.052 -8.234 1.00 90.62 106 GLU A O 1
ATOM 815 N N . ILE A 1 107 ? 1.023 6.379 -10.365 1.00 89.81 107 ILE A N 1
ATOM 816 C CA . ILE A 1 107 ? 2.300 5.704 -10.165 1.00 89.81 107 ILE A CA 1
ATOM 817 C C . ILE A 1 107 ? 3.398 6.735 -10.254 1.00 89.81 107 ILE A C 1
ATOM 819 O O . ILE A 1 107 ? 3.403 7.585 -11.144 1.00 89.81 107 ILE A O 1
ATOM 823 N N . TYR A 1 108 ? 4.346 6.625 -9.342 1.00 88.94 108 TYR A N 1
ATOM 824 C CA . TYR A 1 108 ? 5.576 7.379 -9.419 1.00 88.94 108 TYR A CA 1
ATOM 825 C C . TYR A 1 108 ? 6.761 6.429 -9.317 1.00 88.94 108 TYR A C 1
ATOM 827 O O . TYR A 1 108 ? 6.662 5.328 -8.769 1.00 88.94 108 TYR A O 1
ATOM 835 N N . SER A 1 109 ? 7.882 6.889 -9.850 1.00 88.25 109 SER A N 1
ATOM 836 C CA . SER A 1 109 ? 9.179 6.248 -9.698 1.00 88.25 109 SER A CA 1
ATOM 837 C C . SER A 1 109 ? 10.135 7.248 -9.069 1.00 88.25 109 SER A C 1
ATOM 839 O O . SER A 1 109 ? 10.078 8.442 -9.372 1.00 88.25 109 SER A O 1
ATOM 841 N N . GLU A 1 110 ? 11.017 6.767 -8.207 1.00 85.25 110 GLU A N 1
ATOM 842 C CA . GLU A 1 110 ? 12.016 7.588 -7.535 1.00 85.25 110 GLU A CA 1
ATOM 843 C C . GLU A 1 110 ? 13.338 6.826 -7.407 1.00 85.25 110 GLU A C 1
ATOM 845 O O . GLU A 1 110 ? 13.364 5.601 -7.289 1.00 85.25 110 GLU A O 1
ATOM 850 N N . GLY A 1 111 ? 14.446 7.567 -7.433 1.00 83.75 111 GLY A N 1
ATOM 851 C CA . GLY A 1 111 ? 15.793 7.012 -7.345 1.00 83.75 111 GLY A CA 1
ATOM 852 C C . GLY A 1 111 ? 16.328 6.465 -8.672 1.00 83.75 111 GLY A C 1
ATOM 853 O O . GLY A 1 111 ? 15.701 6.565 -9.725 1.00 83.75 111 GLY A O 1
ATOM 854 N N . ALA A 1 112 ? 17.535 5.905 -8.606 1.00 81.06 112 ALA A N 1
ATOM 855 C CA . ALA A 1 112 ? 18.231 5.267 -9.718 1.00 81.06 112 ALA A CA 1
ATOM 856 C C . ALA A 1 112 ? 18.981 4.022 -9.220 1.00 81.06 112 ALA A C 1
ATOM 858 O O . ALA A 1 112 ? 19.288 3.916 -8.028 1.00 81.06 112 ALA A O 1
ATOM 859 N N . ASP A 1 113 ? 19.266 3.089 -10.131 1.00 78.25 113 ASP A N 1
ATOM 860 C CA . ASP A 1 113 ? 20.016 1.856 -9.871 1.00 78.25 113 ASP A CA 1
ATOM 861 C C . ASP A 1 113 ? 19.485 1.088 -8.642 1.00 78.25 113 ASP A C 1
ATOM 863 O O . ASP A 1 113 ? 18.286 0.832 -8.521 1.00 78.25 113 ASP A O 1
ATOM 867 N N . ALA A 1 114 ? 20.361 0.762 -7.687 1.00 72.50 114 ALA A N 1
ATOM 868 C CA . ALA A 1 114 ? 20.034 0.047 -6.455 1.00 72.50 114 ALA A CA 1
ATOM 869 C C . ALA A 1 114 ? 19.094 0.813 -5.504 1.00 72.50 114 ALA A C 1
ATOM 871 O O . ALA A 1 114 ? 18.695 0.275 -4.471 1.00 72.50 114 ALA A O 1
ATOM 872 N N . CYS A 1 115 ? 18.748 2.062 -5.812 1.00 77.75 115 CYS A N 1
ATOM 873 C CA . CYS A 1 115 ? 17.794 2.865 -5.054 1.00 77.75 115 CYS A CA 1
ATOM 874 C C . CYS A 1 115 ? 16.496 3.156 -5.799 1.00 77.75 115 CYS A C 1
ATOM 876 O O . CYS A 1 115 ? 15.621 3.828 -5.249 1.00 77.75 115 CYS A O 1
ATOM 878 N N . TYR A 1 116 ? 16.376 2.679 -7.035 1.00 84.31 116 TYR A N 1
ATOM 879 C CA . TYR A 1 116 ? 15.145 2.809 -7.785 1.00 84.31 116 TYR A CA 1
ATOM 880 C C . TYR A 1 116 ? 14.004 2.084 -7.064 1.00 84.31 116 TYR A C 1
ATOM 882 O O . TYR A 1 116 ? 14.155 0.936 -6.631 1.00 84.31 116 TYR A O 1
ATOM 890 N N . HIS A 1 117 ? 12.860 2.748 -6.954 1.00 86.50 117 HIS A N 1
ATOM 891 C CA . HIS A 1 117 ? 11.617 2.141 -6.508 1.00 86.50 117 HIS A CA 1
ATOM 892 C C . HIS A 1 117 ? 10.409 2.796 -7.173 1.00 86.50 117 HIS A C 1
ATOM 894 O O . HIS A 1 117 ? 10.448 3.950 -7.605 1.00 86.50 117 HIS A O 1
ATOM 900 N N . GLU A 1 118 ? 9.317 2.044 -7.227 1.00 89.19 118 GLU A N 1
ATOM 901 C CA . GLU A 1 118 ? 8.009 2.517 -7.654 1.00 89.19 118 GLU A CA 1
ATOM 902 C C . GLU A 1 118 ? 7.019 2.483 -6.492 1.00 89.19 118 GLU A C 1
ATOM 904 O O . GLU A 1 118 ? 7.151 1.722 -5.524 1.00 89.19 118 GLU A O 1
ATOM 909 N N . GLY A 1 119 ? 5.992 3.311 -6.605 1.00 91.56 119 GLY A N 1
ATOM 910 C CA . GLY A 1 119 ? 4.922 3.385 -5.630 1.00 91.56 119 GLY A CA 1
ATOM 911 C C . GLY A 1 119 ? 3.720 4.140 -6.163 1.00 91.56 119 GLY A C 1
ATOM 912 O O . GLY A 1 119 ? 3.598 4.406 -7.359 1.00 91.56 119 GLY A O 1
ATOM 913 N N . TYR A 1 120 ? 2.842 4.506 -5.243 1.00 93.06 120 TYR A N 1
ATOM 914 C CA . TYR A 1 120 ? 1.617 5.240 -5.510 1.00 93.06 120 TYR A CA 1
ATOM 915 C C . TYR A 1 120 ? 1.663 6.606 -4.837 1.00 93.06 120 TYR A C 1
ATOM 917 O O . TYR A 1 120 ? 1.960 6.708 -3.649 1.00 93.06 120 TYR A O 1
ATOM 925 N N . ARG A 1 121 ? 1.345 7.657 -5.588 1.00 93.12 121 ARG A N 1
ATOM 926 C CA . ARG A 1 121 ? 1.246 9.038 -5.124 1.00 93.12 121 ARG A CA 1
ATOM 927 C C . ARG A 1 121 ? -0.201 9.503 -5.193 1.00 93.12 121 ARG A C 1
ATOM 929 O O . ARG A 1 121 ? -0.813 9.516 -6.256 1.00 93.12 121 ARG A O 1
ATOM 936 N N . PHE A 1 122 ? -0.735 9.954 -4.070 1.00 94.06 122 PHE A N 1
ATOM 937 C CA . PHE A 1 122 ? -2.065 10.538 -3.955 1.00 94.06 122 PHE A CA 1
ATOM 938 C C . PHE A 1 122 ? -1.933 12.060 -3.872 1.00 94.06 122 PHE A C 1
ATOM 940 O O . PHE A 1 122 ? -1.940 12.647 -2.789 1.00 94.06 122 PHE A O 1
ATOM 947 N N . GLY A 1 123 ? -1.804 12.705 -5.036 1.00 88.00 123 GLY A N 1
ATOM 948 C CA . GLY A 1 123 ? -1.435 14.124 -5.142 1.00 88.00 123 GLY A CA 1
ATOM 949 C C . GLY A 1 123 ? -2.375 15.099 -4.425 1.00 88.00 123 GLY A C 1
ATOM 950 O O . GLY A 1 123 ? -1.928 16.138 -3.958 1.00 88.00 123 GLY A O 1
ATOM 951 N N . SER A 1 124 ? -3.654 14.748 -4.248 1.00 87.94 124 SER A N 1
ATOM 952 C CA . SER A 1 124 ? -4.611 15.586 -3.505 1.00 87.94 124 SER A CA 1
ATOM 953 C C . SER A 1 124 ? -4.247 15.807 -2.032 1.00 87.94 124 SER A C 1
ATOM 955 O O . SER A 1 124 ? -4.804 16.707 -1.407 1.00 87.94 124 SER A O 1
ATOM 957 N N . GLN A 1 125 ? -3.372 14.974 -1.463 1.00 86.75 125 GLN A N 1
ATOM 958 C CA . GLN A 1 125 ? -2.948 15.019 -0.060 1.00 86.75 125 GLN A CA 1
ATOM 959 C C . GLN A 1 125 ? -1.430 14.934 0.112 1.00 86.75 125 GLN A C 1
ATOM 961 O O . GLN A 1 125 ? -0.965 14.791 1.233 1.00 86.75 125 GLN A O 1
ATOM 966 N N . ASP A 1 126 ? -0.672 14.987 -0.986 1.00 92.12 126 ASP A N 1
ATOM 967 C CA . ASP A 1 126 ? 0.781 14.786 -0.980 1.00 92.12 126 ASP A CA 1
ATOM 968 C C . ASP A 1 126 ? 1.212 13.511 -0.225 1.00 92.12 126 ASP A C 1
ATOM 970 O O . ASP A 1 126 ? 2.175 13.490 0.535 1.00 92.12 126 ASP A O 1
ATOM 974 N N . ILE A 1 127 ? 0.441 12.433 -0.397 1.00 93.00 127 ILE A N 1
ATOM 975 C CA . ILE A 1 127 ? 0.725 11.137 0.223 1.00 93.00 127 ILE A CA 1
ATOM 976 C C . ILE A 1 127 ? 1.443 10.246 -0.779 1.00 93.00 127 ILE A C 1
ATOM 978 O O . ILE A 1 127 ? 1.027 10.143 -1.936 1.00 93.00 127 ILE A O 1
ATOM 982 N N . THR A 1 128 ? 2.473 9.539 -0.327 1.00 92.56 128 THR A N 1
ATOM 983 C CA . THR A 1 128 ? 3.133 8.486 -1.103 1.00 92.56 128 THR A CA 1
ATOM 984 C C . THR A 1 128 ? 3.134 7.165 -0.349 1.00 92.56 128 THR A C 1
ATOM 986 O O . THR A 1 128 ? 3.244 7.118 0.876 1.00 92.56 128 THR A O 1
ATOM 989 N N . ILE A 1 129 ? 2.972 6.078 -1.097 1.00 92.25 129 ILE A N 1
ATOM 990 C CA . ILE A 1 129 ? 3.056 4.711 -0.598 1.00 92.25 129 ILE A CA 1
ATOM 991 C C . ILE A 1 129 ? 4.015 3.930 -1.478 1.00 92.25 129 ILE A C 1
ATOM 993 O O . ILE A 1 129 ? 3.870 3.937 -2.699 1.00 92.25 129 ILE A O 1
ATOM 997 N N . ASN A 1 130 ? 4.962 3.225 -0.869 1.00 90.38 130 ASN A N 1
ATOM 998 C CA . ASN A 1 130 ? 5.886 2.362 -1.594 1.00 90.38 130 ASN A CA 1
ATOM 999 C C . ASN A 1 130 ? 6.358 1.170 -0.748 1.00 90.38 130 ASN A C 1
ATOM 1001 O O . ASN A 1 130 ? 6.152 1.124 0.461 1.00 90.38 130 ASN A O 1
ATOM 1005 N N . ARG A 1 131 ? 7.007 0.193 -1.383 1.00 85.69 131 ARG A N 1
ATOM 1006 C CA . ARG A 1 131 ? 7.701 -0.916 -0.704 1.00 85.69 131 ARG A CA 1
ATOM 1007 C C . ARG A 1 131 ? 9.219 -0.780 -0.705 1.00 85.69 131 ARG A C 1
ATOM 1009 O O . ARG A 1 131 ? 9.867 -1.406 0.131 1.00 85.69 131 ARG A O 1
ATOM 1016 N N . GLY A 1 132 ? 9.774 0.028 -1.608 1.00 74.81 132 GLY A N 1
ATOM 1017 C CA . GLY A 1 132 ? 11.206 0.296 -1.669 1.00 74.81 132 GLY A CA 1
ATOM 1018 C C . GLY A 1 132 ? 11.597 1.435 -0.734 1.00 74.81 132 GLY A C 1
ATOM 1019 O O . GLY A 1 132 ? 11.126 2.551 -0.890 1.00 74.81 132 GLY A O 1
ATOM 1020 N N . SER A 1 133 ? 12.490 1.176 0.217 1.00 64.62 133 SER A N 1
ATOM 1021 C CA . SER A 1 133 ? 13.060 2.236 1.051 1.00 64.62 133 SER A CA 1
ATOM 1022 C C . SER A 1 133 ? 13.893 3.221 0.217 1.00 64.62 133 SER A C 1
ATOM 1024 O O . SER A 1 133 ? 14.561 2.820 -0.741 1.00 64.62 133 SER A O 1
ATOM 1026 N N . SER A 1 134 ? 13.939 4.491 0.623 1.00 59.75 134 SER A N 1
ATOM 1027 C CA . SER A 1 134 ? 14.869 5.476 0.055 1.00 59.75 134 SER A CA 1
ATOM 1028 C C . SER A 1 134 ? 16.334 5.053 0.266 1.00 59.75 134 SER A C 1
ATOM 1030 O O . SER A 1 134 ? 16.644 4.297 1.196 1.00 59.75 134 SER A O 1
ATOM 1032 N N . CYS A 1 135 ? 17.256 5.522 -0.595 1.00 62.06 135 CYS A N 1
ATOM 1033 C CA . CYS A 1 135 ? 18.698 5.307 -0.406 1.00 62.06 135 CYS A CA 1
ATOM 1034 C C . CYS A 1 135 ? 19.097 5.721 1.025 1.00 62.06 135 CYS A C 1
ATOM 1036 O O . CYS A 1 135 ? 19.159 6.912 1.324 1.00 62.06 135 CYS A O 1
ATOM 1038 N N . GLY A 1 136 ? 19.401 4.760 1.900 1.00 54.22 136 GLY A N 1
ATOM 1039 C CA . GLY A 1 136 ? 19.902 5.030 3.253 1.00 54.22 136 GLY A CA 1
ATOM 1040 C C . GLY A 1 136 ? 18.969 4.650 4.404 1.00 54.22 136 GLY A C 1
ATOM 1041 O O . GLY A 1 136 ? 19.432 4.611 5.542 1.00 54.22 136 GLY A O 1
ATOM 1042 N N . GLN A 1 137 ? 17.710 4.284 4.150 1.00 58.53 137 GLN A N 1
ATOM 1043 C CA . GLN A 1 137 ? 16.874 3.639 5.167 1.00 58.53 137 GLN A CA 1
ATOM 1044 C C . GLN A 1 137 ? 16.904 2.123 4.977 1.00 58.53 137 GLN A C 1
ATOM 1046 O O . GLN A 1 137 ? 16.134 1.564 4.209 1.00 58.53 137 GLN A O 1
ATOM 1051 N N . MET A 1 138 ? 17.795 1.428 5.688 1.00 50.41 138 MET A N 1
ATOM 1052 C CA . MET A 1 138 ? 17.632 -0.017 5.851 1.00 50.41 138 MET A CA 1
ATOM 1053 C C . MET A 1 138 ? 16.404 -0.255 6.730 1.00 50.41 138 MET A C 1
ATOM 1055 O O . MET A 1 138 ? 16.414 0.098 7.910 1.00 50.41 138 MET A O 1
ATOM 1059 N N . GLY A 1 139 ? 15.355 -0.849 6.155 1.00 55.66 139 GLY A N 1
ATOM 1060 C CA . GLY A 1 139 ? 14.253 -1.398 6.938 1.00 55.66 139 GLY A CA 1
ATOM 1061 C C . GLY A 1 139 ? 14.807 -2.307 8.035 1.00 55.66 139 GLY A C 1
ATOM 1062 O O . GLY A 1 139 ? 15.728 -3.098 7.805 1.00 55.66 139 GLY A O 1
ATOM 1063 N N . GLY A 1 140 ? 14.298 -2.158 9.256 1.00 57.16 140 GLY A N 1
ATOM 1064 C CA . GLY A 1 140 ? 14.748 -2.983 10.375 1.00 57.16 140 GLY A CA 1
ATOM 1065 C C . GLY A 1 140 ? 14.409 -4.457 10.131 1.00 57.16 140 GLY A C 1
ATOM 1066 O O . GLY A 1 140 ? 13.529 -4.775 9.339 1.00 57.16 140 GLY A O 1
ATOM 1067 N N . LEU A 1 141 ? 15.028 -5.386 10.867 1.00 57.12 141 LEU A N 1
ATOM 1068 C CA . LEU A 1 141 ? 14.670 -6.819 10.816 1.00 57.12 141 LEU A CA 1
ATOM 1069 C C . LEU A 1 141 ? 13.157 -7.072 10.983 1.00 57.12 141 LEU A C 1
ATOM 1071 O O . LEU A 1 141 ? 12.620 -7.997 10.381 1.00 57.12 141 LEU A O 1
ATOM 1075 N N . LYS A 1 142 ? 12.463 -6.213 11.745 1.00 60.81 142 LYS A N 1
ATOM 1076 C CA . LYS A 1 142 ? 11.001 -6.244 11.910 1.00 60.81 142 LYS A CA 1
ATOM 1077 C C . LYS A 1 142 ? 10.225 -5.967 10.615 1.00 60.81 142 LYS A C 1
ATOM 1079 O O . LYS A 1 142 ? 9.122 -6.487 10.453 1.00 60.81 142 LYS A O 1
ATOM 1084 N N . ASP A 1 143 ? 10.788 -5.195 9.690 1.00 67.75 143 ASP A N 1
ATOM 1085 C CA . ASP A 1 143 ? 10.129 -4.820 8.435 1.00 67.75 143 ASP A CA 1
ATOM 1086 C C . ASP A 1 143 ? 10.068 -5.982 7.444 1.00 67.75 143 ASP A C 1
ATOM 1088 O O . ASP A 1 143 ? 9.190 -6.007 6.589 1.00 67.75 143 ASP A O 1
ATOM 1092 N N . LYS A 1 144 ? 10.922 -7.001 7.591 1.00 66.81 144 LYS A N 1
ATOM 1093 C CA . LYS A 1 144 ? 10.880 -8.173 6.706 1.00 66.81 144 LYS A CA 1
ATOM 1094 C C . LYS A 1 144 ? 9.584 -8.975 6.816 1.00 66.81 144 LYS A C 1
ATOM 1096 O O . LYS A 1 144 ? 9.161 -9.557 5.828 1.00 66.81 144 LYS A O 1
ATOM 1101 N N . PHE A 1 145 ? 8.958 -8.992 7.992 1.00 74.69 145 PHE A N 1
ATOM 1102 C CA . PHE A 1 145 ? 7.842 -9.904 8.270 1.00 74.69 145 PHE A CA 1
ATOM 1103 C C . PHE A 1 145 ? 6.523 -9.208 8.584 1.00 74.69 145 PHE A C 1
ATOM 1105 O O . PHE A 1 145 ? 5.495 -9.868 8.632 1.00 74.69 145 PHE A O 1
ATOM 1112 N N . THR A 1 146 ? 6.540 -7.896 8.824 1.00 88.00 146 THR A N 1
ATOM 1113 C CA . THR A 1 146 ? 5.342 -7.160 9.270 1.00 88.00 146 THR A CA 1
ATOM 1114 C C . THR A 1 146 ? 5.049 -5.912 8.457 1.00 88.00 146 THR A C 1
ATOM 1116 O O . THR A 1 146 ? 3.996 -5.304 8.633 1.00 88.00 146 THR A O 1
ATOM 1119 N N . LEU A 1 147 ? 5.961 -5.501 7.571 1.00 90.69 147 LEU A N 1
ATOM 1120 C CA . LEU A 1 147 ? 5.755 -4.338 6.720 1.00 90.69 147 LEU A CA 1
ATOM 1121 C C . LEU A 1 147 ? 4.761 -4.693 5.618 1.00 90.69 147 LEU A C 1
ATOM 1123 O O . LEU A 1 147 ? 4.976 -5.653 4.880 1.00 90.69 147 LEU A O 1
ATOM 1127 N N . MET A 1 148 ? 3.713 -3.885 5.487 1.00 93.06 148 MET A N 1
ATOM 1128 C CA . MET A 1 148 ? 2.814 -3.921 4.335 1.00 93.06 148 MET A CA 1
ATOM 1129 C C . MET A 1 148 ? 3.302 -2.943 3.261 1.00 93.06 148 MET A C 1
ATOM 1131 O O . MET A 1 148 ? 3.420 -3.313 2.098 1.00 93.06 148 MET A O 1
ATOM 1135 N N . PHE A 1 149 ? 3.633 -1.714 3.662 1.00 92.44 149 PHE A N 1
ATOM 1136 C CA . PHE A 1 149 ? 4.253 -0.682 2.827 1.00 92.44 149 PHE A CA 1
ATOM 1137 C C . PHE A 1 149 ? 4.782 0.464 3.699 1.00 92.44 149 PHE A C 1
ATOM 1139 O O . PHE A 1 149 ? 4.386 0.616 4.854 1.00 92.44 149 PHE A O 1
ATOM 1146 N N . TYR A 1 150 ? 5.659 1.293 3.150 1.00 91.31 150 TYR A N 1
ATOM 1147 C CA . TYR A 1 150 ? 5.981 2.606 3.691 1.00 91.31 150 TYR A CA 1
ATOM 1148 C C . TYR A 1 150 ? 4.926 3.625 3.268 1.00 91.31 150 TYR A C 1
ATOM 1150 O O . TYR A 1 150 ? 4.421 3.586 2.148 1.00 91.31 150 TYR A O 1
ATOM 1158 N N . PHE A 1 151 ? 4.606 4.530 4.182 1.00 91.19 151 PHE A N 1
ATOM 1159 C CA . PHE A 1 151 ? 3.677 5.636 4.015 1.00 91.19 151 PHE A CA 1
ATOM 1160 C C . PHE A 1 151 ? 4.409 6.943 4.317 1.00 91.19 151 PHE A C 1
ATOM 1162 O O . PHE A 1 151 ? 5.023 7.061 5.377 1.00 91.19 151 PHE A O 1
ATOM 1169 N N . SER A 1 152 ? 4.303 7.932 3.439 1.00 89.81 152 SER A N 1
ATOM 1170 C CA . SER A 1 152 ? 4.806 9.286 3.685 1.00 89.81 152 SER A CA 1
ATOM 1171 C C . SER A 1 152 ? 3.712 10.304 3.405 1.00 89.81 152 SER A C 1
ATOM 1173 O O . SER A 1 152 ? 2.943 10.149 2.457 1.00 89.81 152 SER A O 1
ATOM 1175 N N . GLU A 1 153 ? 3.687 11.365 4.202 1.00 88.75 153 GLU A N 1
ATOM 1176 C CA . GLU A 1 153 ? 2.849 12.541 3.993 1.00 88.75 153 GLU A CA 1
ATOM 1177 C C . GLU A 1 153 ? 3.764 13.761 3.841 1.00 88.75 153 GLU A C 1
ATOM 1179 O O . GLU A 1 153 ? 4.649 14.001 4.671 1.00 88.75 153 GLU A O 1
ATOM 1184 N N . GLY A 1 154 ? 3.592 14.510 2.755 1.00 84.69 154 GLY A N 1
ATOM 1185 C CA . GLY A 1 154 ? 4.458 15.631 2.416 1.00 84.69 154 GLY A CA 1
ATOM 1186 C C . GLY A 1 154 ? 5.898 15.217 2.097 1.00 84.69 154 GLY A C 1
ATOM 1187 O O . GLY A 1 154 ? 6.188 14.100 1.672 1.00 84.69 154 GLY A O 1
ATOM 1188 N N . ALA A 1 155 ? 6.836 16.117 2.406 1.00 73.69 155 ALA A N 1
ATOM 1189 C CA . ALA A 1 155 ? 8.279 15.853 2.376 1.00 73.69 155 ALA A CA 1
ATOM 1190 C C . ALA A 1 155 ? 8.794 15.108 3.631 1.00 73.69 155 ALA A C 1
ATOM 1192 O O . ALA A 1 155 ? 9.986 15.157 3.944 1.00 73.69 155 ALA A O 1
ATOM 1193 N N . GLY A 1 156 ? 7.897 14.480 4.398 1.00 75.31 156 GLY A N 1
ATOM 1194 C CA . GLY A 1 156 ? 8.241 13.735 5.604 1.00 75.31 156 GLY A CA 1
ATOM 1195 C C . GLY A 1 156 ? 9.030 12.457 5.312 1.00 75.31 156 GLY A C 1
ATOM 1196 O O . GLY A 1 156 ? 9.021 11.925 4.203 1.00 75.31 156 GLY A O 1
ATOM 1197 N N . LEU A 1 157 ? 9.706 11.935 6.341 1.00 79.00 157 LEU A N 1
ATOM 1198 C CA . LEU A 1 157 ? 10.355 10.629 6.245 1.00 79.00 157 LEU A CA 1
ATOM 1199 C C . LEU A 1 157 ? 9.300 9.513 6.133 1.00 79.00 157 LEU A C 1
ATOM 1201 O O . LEU A 1 157 ? 8.314 9.544 6.878 1.00 79.00 157 LEU A O 1
ATOM 1205 N N . PRO A 1 158 ? 9.526 8.496 5.279 1.00 85.00 158 PRO A N 1
ATOM 1206 C CA . PRO A 1 158 ? 8.621 7.364 5.175 1.00 85.00 158 PRO A CA 1
ATOM 1207 C C . PRO A 1 158 ? 8.470 6.635 6.508 1.00 85.00 158 PRO A C 1
ATOM 1209 O O . PRO A 1 158 ? 9.445 6.254 7.159 1.00 85.00 158 PRO A O 1
ATOM 1212 N N . SER A 1 159 ? 7.221 6.426 6.904 1.00 88.12 159 SER A N 1
ATOM 1213 C CA . SER A 1 159 ? 6.827 5.681 8.091 1.00 88.12 159 SER A CA 1
ATOM 1214 C C . SER A 1 159 ? 6.391 4.266 7.699 1.00 88.12 159 SER A C 1
ATOM 1216 O O . SER A 1 159 ? 5.548 4.100 6.817 1.00 88.12 159 SER A O 1
ATOM 1218 N N . PRO A 1 160 ? 6.934 3.216 8.331 1.00 90.38 160 PRO A N 1
ATOM 1219 C CA . PRO A 1 160 ? 6.552 1.840 8.037 1.00 90.38 160 PRO A CA 1
ATOM 1220 C C . PRO A 1 160 ? 5.126 1.559 8.524 1.00 90.38 160 PRO A C 1
ATOM 1222 O O . PRO A 1 160 ? 4.839 1.666 9.717 1.00 90.38 160 PRO A O 1
ATOM 1225 N N . CYS A 1 161 ? 4.246 1.153 7.612 1.00 92.69 161 CYS A N 1
ATOM 1226 C CA . CYS A 1 161 ? 2.897 0.703 7.923 1.00 92.69 161 CYS A CA 1
ATOM 1227 C C . CYS A 1 161 ? 2.903 -0.812 8.133 1.00 92.69 161 CYS A C 1
ATOM 1229 O O . CYS A 1 161 ? 3.177 -1.581 7.203 1.00 92.69 161 CYS A O 1
ATOM 1231 N N . ARG A 1 162 ? 2.630 -1.250 9.366 1.00 92.81 162 ARG A N 1
ATOM 1232 C CA . ARG A 1 162 ? 2.789 -2.651 9.778 1.00 92.81 162 ARG A CA 1
ATOM 1233 C C . ARG A 1 162 ? 1.478 -3.320 10.166 1.00 92.81 162 ARG A C 1
ATOM 1235 O O . ARG A 1 162 ? 0.583 -2.673 10.705 1.00 92.81 162 ARG A O 1
ATOM 1242 N N . PHE A 1 163 ? 1.378 -4.617 9.902 1.00 91.94 163 PHE A N 1
ATOM 1243 C CA . PHE A 1 163 ? 0.329 -5.478 10.451 1.00 91.94 163 PHE A CA 1
ATOM 1244 C C . PHE A 1 163 ? 0.822 -6.200 11.716 1.00 91.94 163 PHE A C 1
ATOM 1246 O O . PHE A 1 163 ? 2.024 -6.232 11.991 1.00 91.94 163 PHE A O 1
ATOM 1253 N N . SER A 1 164 ? -0.101 -6.746 12.516 1.00 88.56 164 SER A N 1
ATOM 1254 C CA . SER A 1 164 ? 0.257 -7.400 13.781 1.00 88.56 164 SER A CA 1
ATOM 1255 C C . SER A 1 164 ? 0.885 -8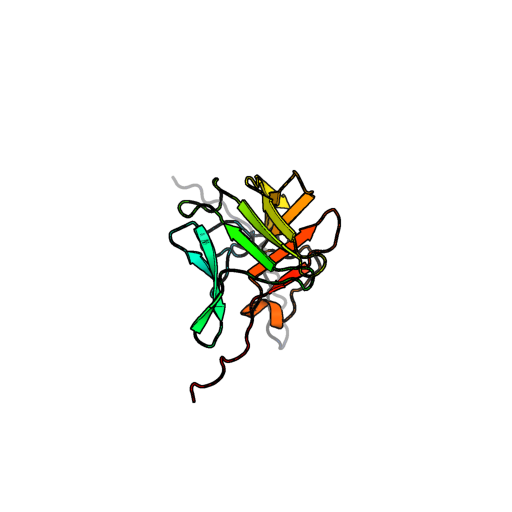.776 13.550 1.00 88.56 164 SER A C 1
ATOM 1257 O O . SER A 1 164 ? 0.389 -9.588 12.769 1.00 88.56 164 SER A O 1
ATOM 1259 N N . ASN A 1 165 ? 1.954 -9.058 14.292 1.00 84.81 165 ASN A N 1
ATOM 1260 C CA . ASN A 1 165 ? 2.565 -10.383 14.373 1.00 84.81 165 ASN A CA 1
ATOM 1261 C C . ASN A 1 165 ? 2.365 -11.015 15.756 1.00 84.81 165 ASN A C 1
ATOM 1263 O O . ASN A 1 165 ? 3.188 -11.796 16.218 1.00 84.81 165 ASN A O 1
ATOM 1267 N N . GLU A 1 166 ? 1.303 -10.629 16.456 1.00 85.75 166 GLU A N 1
ATOM 1268 C CA . GLU A 1 166 ? 0.933 -11.260 17.717 1.00 85.75 166 GLU A CA 1
ATOM 1269 C C . GLU A 1 166 ? 0.135 -12.538 17.450 1.00 85.75 166 GLU A C 1
ATOM 1271 O O . GLU A 1 166 ? -0.717 -12.589 16.553 1.00 85.75 166 GLU A O 1
ATOM 1276 N N . LYS A 1 167 ? 0.422 -13.582 18.236 1.00 81.81 167 LYS A N 1
ATOM 1277 C CA . LYS A 1 167 ? -0.356 -14.820 18.219 1.00 81.81 167 LYS A CA 1
ATOM 1278 C C . LYS A 1 167 ? -1.778 -14.503 18.706 1.00 81.81 167 LYS A C 1
ATOM 1280 O O . LYS A 1 167 ? -1.910 -13.875 19.759 1.00 81.81 167 LYS A O 1
ATOM 1285 N N . PRO A 1 168 ? -2.831 -14.942 17.995 1.00 79.94 168 PRO A N 1
ATOM 1286 C CA . PRO A 1 168 ? -4.193 -14.845 18.502 1.00 79.94 168 PRO A CA 1
ATOM 1287 C C . PRO A 1 168 ? -4.325 -15.505 19.880 1.00 79.94 168 PRO A C 1
ATOM 1289 O O . PRO A 1 168 ? -3.658 -16.517 20.122 1.00 79.94 168 PRO A O 1
ATOM 1292 N N . PRO A 1 169 ? -5.187 -14.981 20.768 1.00 82.38 169 PRO A N 1
ATOM 1293 C CA . PRO A 1 169 ? -5.529 -15.689 21.994 1.00 82.38 169 PRO A CA 1
ATOM 1294 C C . PRO A 1 169 ? -6.066 -17.084 21.649 1.00 82.38 169 PRO A C 1
ATOM 1296 O O . PRO A 1 169 ? -6.794 -17.251 20.665 1.00 82.38 169 PRO A O 1
ATOM 1299 N N . GLU A 1 170 ? -5.659 -18.091 22.423 1.00 80.25 170 GLU A N 1
ATOM 1300 C CA . GLU A 1 170 ? -6.190 -19.444 22.259 1.00 80.25 170 GLU A CA 1
ATOM 1301 C C . GLU A 1 170 ? -7.682 -19.439 22.620 1.00 80.25 170 GLU A C 1
ATOM 1303 O O . GLU A 1 170 ? -8.072 -18.727 23.548 1.00 80.25 170 GLU A O 1
ATOM 1308 N N . PRO A 1 171 ? -8.531 -20.154 21.864 1.00 75.25 171 PRO A N 1
ATOM 1309 C CA . PRO A 1 171 ? -9.929 -20.296 22.237 1.00 75.25 171 PRO A CA 1
ATOM 1310 C C . PRO A 1 171 ? -10.022 -21.033 23.579 1.00 75.25 171 PRO A C 1
ATOM 1312 O O . PRO A 1 171 ? -9.359 -22.057 23.751 1.00 75.25 171 PRO A O 1
ATOM 1315 N N . ASP A 1 172 ? -10.831 -20.489 24.491 1.00 67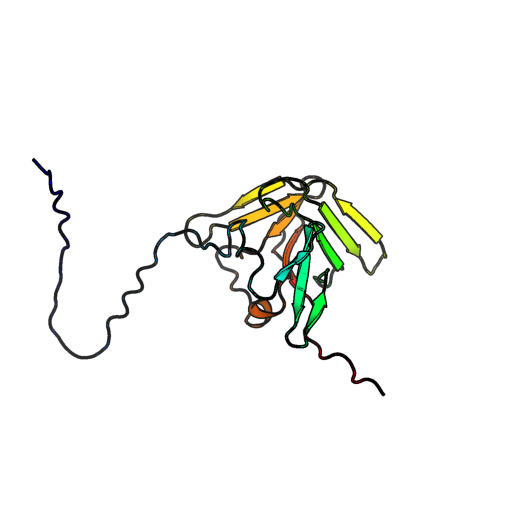.75 172 ASP A N 1
ATOM 1316 C CA . ASP A 1 172 ? -11.184 -21.117 25.773 1.00 67.75 172 ASP A CA 1
ATOM 1317 C C . ASP A 1 172 ? -11.906 -22.467 25.587 1.00 67.75 172 ASP A C 1
ATOM 1319 O O . ASP A 1 172 ? -12.720 -22.592 24.636 1.00 67.75 172 ASP A O 1
#